Protein AF-S8EA09-F1 (afdb_monomer)

pLDDT: mean 72.86, std 22.33, range [26.48, 96.06]

Solvent-accessible surface area (backbone atoms only — not comparable to full-atom values): 9268 Å² total; per-residue (Å²): 114,56,39,68,50,75,71,51,64,80,54,45,62,90,84,60,84,72,44,66,51,37,78,92,77,62,29,49,34,40,66,75,50,35,40,76,67,80,64,77,41,57,55,85,70,81,87,61,99,35,45,76,46,82,42,77,40,88,53,77,78,79,79,79,79,75,74,74,86,75,77,84,80,78,92,74,92,78,78,94,84,73,98,68,75,76,80,72,86,77,77,70,67,68,51,32,32,35,41,32,34,57,80,75,38,47,42,67,48,77,49,74,45,66,48,71,45,97,89,69,37,56,40,81,76,44,70,52,77,46,72,29,53,51,66,27,67,38,73,80,44,71,97

Structure (mmCIF, N/CA/C/O backbone):
data_AF-S8EA09-F1
#
_entry.id   AF-S8EA09-F1
#
loop_
_atom_site.group_PDB
_atom_site.id
_atom_site.type_symbol
_atom_site.label_atom_id
_atom_site.label_alt_id
_atom_site.label_comp_id
_atom_site.label_asym_id
_atom_site.label_entity_id
_atom_site.label_seq_id
_atom_site.pdbx_PDB_ins_code
_atom_site.Cartn_x
_atom_site.Cartn_y
_atom_site.Cartn_z
_atom_site.occupancy
_atom_site.B_iso_or_equiv
_atom_site.auth_seq_id
_atom_site.auth_comp_id
_atom_site.auth_asym_id
_atom_site.auth_atom_id
_atom_site.pdbx_PDB_model_num
ATOM 1 N N . MET A 1 1 ? -5.783 0.801 -1.015 1.00 87.81 1 MET A N 1
ATOM 2 C CA . MET A 1 1 ? -6.501 0.209 0.138 1.00 87.81 1 MET A CA 1
ATOM 3 C C . MET A 1 1 ? -5.553 -0.723 0.888 1.00 87.81 1 MET A C 1
ATOM 5 O O . MET A 1 1 ? -4.614 -1.198 0.262 1.00 87.81 1 MET A O 1
ATOM 9 N N . THR A 1 2 ? -5.752 -0.946 2.189 1.00 93.56 2 THR A N 1
ATOM 10 C CA . THR A 1 2 ? -5.042 -1.989 2.957 1.00 93.56 2 THR A CA 1
ATOM 11 C C . THR A 1 2 ? -5.928 -3.227 3.022 1.00 93.56 2 THR A C 1
ATOM 13 O O . THR A 1 2 ? -7.121 -3.087 3.283 1.00 93.56 2 THR A O 1
ATOM 16 N N . TRP A 1 3 ? -5.370 -4.413 2.792 1.00 95.75 3 TRP A N 1
ATOM 17 C CA . TRP A 1 3 ? -6.102 -5.671 2.940 1.00 95.75 3 TRP A CA 1
ATOM 18 C C . TRP A 1 3 ? -5.956 -6.193 4.362 1.00 95.75 3 TRP A C 1
ATOM 20 O O . TRP A 1 3 ? -4.860 -6.568 4.792 1.00 95.75 3 TRP A O 1
ATOM 30 N N . TYR A 1 4 ? -7.070 -6.183 5.083 1.00 95.81 4 TYR A N 1
ATOM 31 C CA . TYR A 1 4 ? -7.136 -6.599 6.474 1.00 95.81 4 TYR A CA 1
ATOM 32 C C . TYR A 1 4 ? -7.468 -8.089 6.600 1.00 95.81 4 TYR A C 1
ATOM 34 O O . TYR A 1 4 ? -8.166 -8.630 5.741 1.00 95.81 4 TYR A O 1
ATOM 42 N N . PRO A 1 5 ? -6.987 -8.751 7.663 1.00 95.94 5 PRO A N 1
ATOM 43 C CA . PRO A 1 5 ? -7.494 -10.059 8.061 1.00 95.94 5 PRO A CA 1
ATOM 44 C C . PRO A 1 5 ? -8.978 -9.975 8.453 1.00 95.94 5 PRO A C 1
ATOM 46 O O . PRO A 1 5 ? -9.484 -8.905 8.792 1.00 95.94 5 PRO A O 1
ATOM 49 N N . GLN A 1 6 ? -9.677 -11.111 8.393 1.00 94.12 6 GLN A N 1
ATOM 50 C CA . GLN A 1 6 ? -11.125 -11.184 8.626 1.00 94.12 6 GLN A CA 1
ATOM 51 C C . GLN A 1 6 ? -11.538 -10.635 10.001 1.00 94.12 6 GLN A C 1
ATOM 53 O O . GLN A 1 6 ? -12.514 -9.895 10.091 1.00 94.12 6 GLN A O 1
ATOM 58 N N . ASP A 1 7 ? -10.753 -10.920 11.042 1.00 92.69 7 ASP A N 1
ATOM 59 C CA . ASP A 1 7 ? -11.001 -10.497 12.428 1.00 92.69 7 ASP A CA 1
ATOM 60 C C . ASP A 1 7 ? -11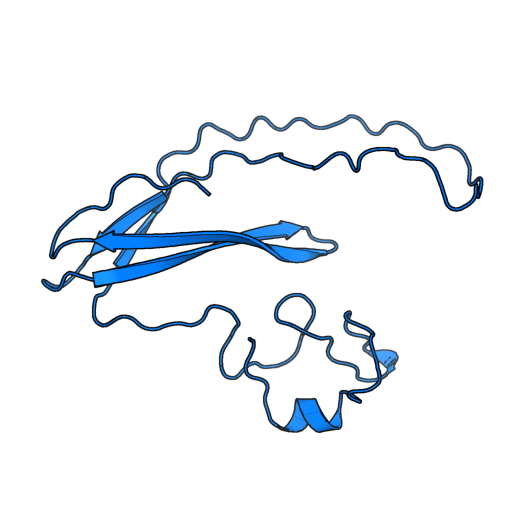.036 -8.968 12.614 1.00 92.69 7 ASP A C 1
ATOM 62 O O . ASP A 1 7 ? -11.495 -8.466 13.641 1.00 92.69 7 ASP A O 1
ATOM 66 N N . TYR A 1 8 ? -10.555 -8.200 11.634 1.00 93.44 8 TYR A N 1
ATOM 67 C CA . TYR A 1 8 ? -10.670 -6.747 11.628 1.00 93.44 8 TYR A CA 1
ATOM 68 C C . TYR A 1 8 ? -12.127 -6.279 11.549 1.00 93.44 8 TYR A C 1
ATOM 70 O O . TYR A 1 8 ? -12.480 -5.304 12.214 1.00 93.44 8 TYR A O 1
ATOM 78 N N . ALA A 1 9 ? -12.962 -6.960 10.759 1.00 91.75 9 ALA A N 1
ATOM 79 C CA . ALA A 1 9 ? -14.368 -6.594 10.589 1.00 91.75 9 ALA A CA 1
ATOM 80 C C . ALA A 1 9 ? -15.159 -6.755 11.897 1.00 91.75 9 ALA A C 1
ATOM 82 O O . ALA A 1 9 ? -16.036 -5.944 12.182 1.00 91.75 9 ALA A O 1
ATOM 83 N N . ASP A 1 10 ? -14.781 -7.732 12.723 1.00 91.31 10 ASP A N 1
ATOM 84 C CA . ASP A 1 10 ? -15.416 -7.990 14.019 1.00 91.31 10 ASP A CA 1
ATOM 85 C C . ASP A 1 10 ? -14.987 -6.971 15.091 1.00 91.31 10 ASP A C 1
ATOM 87 O O . ASP A 1 10 ? -15.738 -6.664 16.014 1.00 91.31 10 ASP A O 1
ATOM 91 N N . LYS A 1 11 ? -13.773 -6.417 14.968 1.00 89.19 11 LYS A N 1
ATOM 92 C CA . LYS A 1 11 ? -13.186 -5.460 15.928 1.00 89.19 11 LYS A CA 1
ATOM 93 C C . LYS A 1 11 ? -13.522 -4.001 15.629 1.00 89.19 11 LYS A C 1
ATOM 95 O O . LYS A 1 11 ? -13.308 -3.135 16.477 1.00 89.19 11 LYS A O 1
ATOM 100 N N . VAL A 1 12 ? -13.976 -3.701 14.414 1.00 91.38 12 VAL A N 1
ATOM 101 C CA . VAL A 1 12 ? -14.196 -2.332 13.942 1.00 91.38 12 VAL A CA 1
ATOM 102 C C . VAL A 1 12 ? -15.630 -2.182 13.459 1.00 91.38 12 VAL A C 1
ATOM 104 O O . VAL A 1 12 ? -15.957 -2.510 12.322 1.00 91.38 12 VAL A O 1
ATOM 107 N N . ALA A 1 13 ? -16.480 -1.596 14.304 1.00 91.44 13 ALA A N 1
ATOM 108 C CA . ALA A 1 13 ? -17.815 -1.190 13.888 1.00 91.44 13 ALA A CA 1
ATOM 109 C C . ALA A 1 13 ? -17.709 -0.174 12.742 1.00 91.44 13 ALA A C 1
ATOM 111 O O . ALA A 1 13 ? -17.032 0.849 12.869 1.00 91.44 13 ALA A O 1
ATOM 112 N N . MET A 1 14 ? -18.387 -0.426 11.619 1.00 89.44 14 MET A N 1
ATOM 113 C CA . MET A 1 14 ? -18.303 0.443 10.435 1.00 89.44 14 MET A CA 1
ATOM 114 C C . MET A 1 14 ? -18.879 1.848 10.673 1.00 89.44 14 MET A C 1
ATOM 116 O O . MET A 1 14 ? -18.523 2.773 9.947 1.00 89.44 14 MET A O 1
ATOM 120 N N . THR A 1 15 ? -19.674 2.022 11.731 1.00 93.19 15 THR A N 1
ATOM 121 C CA . THR A 1 15 ? -20.213 3.301 12.217 1.00 93.19 15 THR A CA 1
ATOM 122 C C . THR A 1 15 ? -19.216 4.127 13.035 1.00 93.19 15 THR A C 1
ATOM 124 O O . THR A 1 15 ? -19.381 5.341 13.142 1.00 93.19 15 THR A O 1
ATOM 127 N N . ASP A 1 16 ? -18.178 3.508 13.607 1.00 89.56 16 ASP A N 1
ATOM 128 C CA . ASP A 1 16 ? -17.166 4.209 14.400 1.00 89.56 16 ASP A CA 1
ATOM 129 C C . ASP A 1 16 ? -16.184 4.947 13.481 1.00 89.56 16 ASP A C 1
ATOM 131 O O . ASP A 1 16 ? -15.400 4.337 12.761 1.00 89.56 16 ASP A O 1
ATOM 135 N N . MET A 1 17 ? -16.197 6.278 13.504 1.00 92.69 17 MET A N 1
ATOM 136 C CA . MET A 1 17 ? -15.345 7.102 12.638 1.00 92.69 17 MET A CA 1
ATOM 137 C C . MET A 1 17 ? -13.962 7.404 13.236 1.00 92.69 17 MET A C 1
ATOM 139 O O . MET A 1 17 ? -13.188 8.171 12.652 1.00 92.69 17 MET A O 1
ATOM 143 N N . THR A 1 18 ? -13.612 6.821 14.384 1.00 93.12 18 THR A N 1
ATOM 144 C CA . THR A 1 18 ? -12.281 6.988 14.971 1.00 93.12 18 THR A CA 1
ATOM 145 C C . THR A 1 18 ? -11.207 6.342 14.094 1.00 93.12 18 THR A C 1
ATOM 147 O O . THR A 1 18 ? -11.360 5.261 13.534 1.00 93.12 18 THR A O 1
ATOM 150 N N . MET A 1 19 ? -10.083 7.040 13.920 1.00 92.62 19 MET A N 1
ATOM 151 C CA . MET A 1 19 ? -9.000 6.576 13.042 1.00 92.62 19 MET A CA 1
ATOM 152 C C . MET A 1 19 ? -7.844 5.948 13.817 1.00 92.62 19 MET A C 1
ATOM 154 O O . MET A 1 19 ? -7.188 5.036 13.319 1.00 92.62 19 MET A O 1
ATOM 158 N N . ARG A 1 20 ? -7.558 6.450 15.022 1.00 92.00 20 ARG A N 1
ATOM 159 C CA . ARG A 1 20 ? -6.410 6.027 15.835 1.00 92.00 20 ARG A CA 1
ATOM 160 C C . ARG A 1 20 ? -6.737 4.770 16.623 1.00 92.00 20 ARG A C 1
ATOM 162 O O . ARG A 1 20 ? -7.847 4.646 17.114 1.00 92.00 20 ARG A O 1
ATOM 169 N N . ALA A 1 21 ? -5.752 3.888 16.772 1.00 91.88 21 ALA A N 1
ATOM 170 C CA . ALA A 1 21 ? -5.877 2.718 17.630 1.00 91.88 21 ALA A CA 1
ATOM 171 C C . ALA A 1 21 ? -6.114 3.127 19.092 1.00 91.88 21 ALA A C 1
ATOM 173 O O . ALA A 1 21 ? -5.430 4.021 19.599 1.00 91.88 21 ALA A O 1
ATOM 174 N N . ASP A 1 22 ? -7.035 2.435 19.752 1.00 91.75 22 ASP A N 1
ATOM 175 C CA . ASP A 1 22 ? -7.353 2.586 21.168 1.00 91.75 22 ASP A CA 1
ATOM 176 C C . ASP A 1 22 ? -7.258 1.207 21.845 1.00 91.75 22 ASP A C 1
ATOM 178 O O . ASP A 1 22 ? -8.191 0.401 21.746 1.00 91.75 22 ASP A O 1
ATOM 182 N N . PRO A 1 23 ? -6.132 0.912 22.525 1.00 88.88 23 PRO A N 1
ATOM 183 C CA . PRO A 1 23 ? -5.933 -0.365 23.203 1.00 88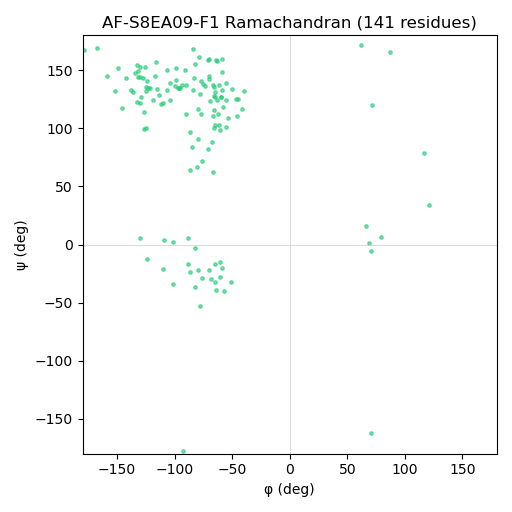.88 23 PRO A CA 1
ATOM 184 C C . PRO A 1 23 ? -6.969 -0.653 24.292 1.00 88.88 23 PRO A C 1
ATOM 186 O O . PRO A 1 23 ? -7.255 -1.818 24.543 1.00 88.88 23 PRO A O 1
ATOM 189 N N . SER A 1 24 ? -7.551 0.380 24.916 1.00 90.69 24 SER A N 1
ATOM 190 C CA . SER A 1 24 ? -8.516 0.203 26.010 1.00 90.69 24 SER A CA 1
ATOM 191 C C . SER A 1 24 ? -9.837 -0.409 25.539 1.00 90.69 24 SER A C 1
ATOM 193 O O . SER A 1 24 ? -10.475 -1.149 26.280 1.00 90.69 24 SER A O 1
ATOM 195 N N . ARG A 1 25 ? -10.215 -0.150 24.281 1.00 88.44 25 ARG A N 1
ATOM 196 C CA . ARG A 1 25 ? -11.426 -0.686 23.640 1.00 88.44 25 ARG A CA 1
ATOM 197 C C . ARG A 1 25 ? -11.137 -1.859 22.705 1.00 88.44 25 ARG A C 1
ATOM 199 O O . ARG A 1 25 ? -12.038 -2.325 22.019 1.00 88.44 25 ARG A O 1
ATOM 206 N N . GLY A 1 26 ? -9.876 -2.288 22.608 1.00 88.69 26 GLY A N 1
ATOM 207 C CA . GLY A 1 26 ? -9.444 -3.273 21.615 1.00 88.69 26 GLY A CA 1
ATOM 208 C C . GLY A 1 26 ? -9.519 -2.775 20.165 1.00 88.69 26 GLY A C 1
ATOM 209 O O . GLY A 1 26 ? -9.455 -3.583 19.240 1.00 88.69 26 GLY A O 1
ATOM 210 N N . PHE A 1 27 ? -9.633 -1.461 19.942 1.00 92.94 27 PHE A N 1
ATOM 211 C CA . PHE A 1 27 ? -9.761 -0.880 18.610 1.00 92.94 27 PHE A CA 1
ATOM 212 C C . PHE A 1 27 ? -8.387 -0.785 17.927 1.00 92.94 27 PHE A C 1
ATOM 214 O O . PHE A 1 27 ? -7.516 -0.037 18.387 1.00 92.94 27 PHE A O 1
ATOM 221 N N . PRO A 1 28 ? -8.153 -1.486 16.805 1.00 93.81 28 PRO A N 1
ATOM 222 C CA . PRO A 1 28 ? -6.813 -1.620 16.241 1.00 93.81 28 PRO A CA 1
ATOM 223 C C . PRO A 1 28 ? -6.370 -0.423 15.381 1.00 93.81 28 PRO A C 1
ATOM 225 O O . PRO A 1 28 ? -5.228 -0.404 14.913 1.00 93.81 28 PRO A O 1
ATOM 228 N N . GLY A 1 29 ? -7.241 0.574 15.181 1.00 93.75 29 GLY A N 1
ATOM 229 C CA . GLY A 1 29 ? -7.026 1.722 14.296 1.00 93.75 29 GLY A CA 1
ATOM 230 C C . GLY A 1 29 ? -7.458 1.445 12.856 1.00 93.75 29 GLY A C 1
ATOM 231 O O . GLY A 1 29 ? -7.666 0.301 12.467 1.00 93.75 29 GLY A O 1
ATOM 232 N N . ARG A 1 30 ? -7.578 2.496 12.042 1.00 93.00 30 ARG A N 1
ATOM 233 C CA . ARG A 1 30 ? -8.009 2.407 10.637 1.00 93.00 30 ARG A CA 1
ATOM 234 C C . ARG A 1 30 ? -6.914 2.846 9.677 1.00 93.00 30 ARG A C 1
ATOM 236 O O . ARG A 1 30 ? -6.071 3.683 10.004 1.00 93.00 30 ARG A O 1
ATOM 243 N N . THR A 1 31 ? -7.004 2.371 8.434 1.00 93.25 31 THR A N 1
ATOM 244 C CA . THR A 1 31 ? -6.095 2.675 7.306 1.00 93.25 31 THR A CA 1
ATOM 245 C C . THR A 1 31 ? -4.646 2.238 7.533 1.00 93.25 31 THR A C 1
ATOM 247 O O . THR A 1 31 ? -4.257 1.863 8.633 1.00 93.25 31 THR A O 1
ATOM 250 N N . TYR A 1 32 ? -3.807 2.323 6.497 1.00 93.31 32 TYR A N 1
ATOM 251 C CA . TYR A 1 32 ? -2.368 2.041 6.612 1.00 93.31 32 TYR A CA 1
ATOM 252 C C . TYR A 1 32 ? -1.637 2.936 7.623 1.00 93.31 32 TYR A C 1
ATOM 254 O O . TYR A 1 32 ? -0.535 2.606 8.050 1.00 93.31 32 TYR A O 1
ATOM 262 N N . ARG A 1 33 ? -2.216 4.094 7.962 1.00 91.50 33 ARG A N 1
ATOM 26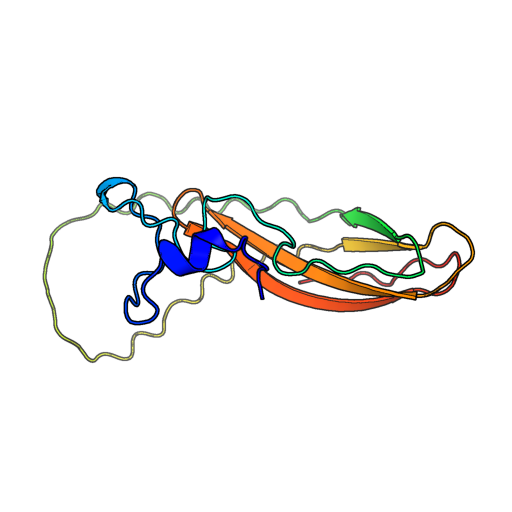3 C CA . ARG A 1 33 ? -1.548 5.111 8.772 1.00 91.50 33 ARG A CA 1
ATOM 264 C C . ARG A 1 33 ? -1.623 4.829 10.269 1.00 91.50 33 ARG A C 1
ATOM 266 O O . ARG A 1 33 ? -0.678 5.151 10.984 1.00 91.50 33 ARG A O 1
ATOM 273 N N . PHE A 1 34 ? -2.741 4.281 10.742 1.00 91.88 34 PHE A N 1
ATOM 274 C CA . PHE A 1 34 ? -3.012 4.142 12.176 1.00 91.88 34 PHE A CA 1
ATOM 275 C C . PHE A 1 34 ? -3.309 2.714 12.619 1.00 91.88 34 PHE A C 1
ATOM 277 O O . PHE A 1 34 ? -3.314 2.465 13.824 1.00 91.88 34 PHE A O 1
ATOM 284 N N . TYR A 1 35 ? -3.547 1.796 11.681 1.00 92.69 35 TYR A N 1
ATOM 285 C CA . TYR A 1 35 ? -3.731 0.392 12.003 1.00 92.69 35 TYR A CA 1
ATOM 286 C C . TYR A 1 35 ? -2.436 -0.215 12.553 1.00 92.69 35 TYR A C 1
ATOM 288 O O . TYR A 1 35 ? -1.376 -0.084 11.939 1.00 92.69 35 TYR A O 1
ATOM 296 N N . LYS A 1 36 ? -2.527 -0.869 13.714 1.00 90.25 36 LYS A N 1
ATOM 297 C CA . LYS A 1 36 ? -1.387 -1.497 14.408 1.00 90.25 36 LYS A CA 1
ATOM 298 C C . LYS A 1 36 ? -1.412 -3.030 14.384 1.00 90.25 36 LYS A C 1
ATOM 300 O O . LYS A 1 36 ? -0.576 -3.652 15.030 1.00 90.25 36 LYS A O 1
ATOM 305 N N . GLY A 1 37 ? -2.379 -3.630 13.691 1.00 91.50 37 GLY A N 1
ATOM 306 C CA . GLY A 1 37 ? -2.529 -5.083 13.599 1.00 91.50 37 GLY A CA 1
ATOM 307 C C . GLY A 1 37 ? -1.821 -5.713 12.389 1.00 91.50 37 GLY A C 1
ATOM 308 O O . GLY A 1 37 ? -1.159 -5.013 11.615 1.00 91.50 37 GLY A O 1
ATOM 309 N N . PRO A 1 38 ? -1.961 -7.039 12.216 1.00 94.25 38 PRO A N 1
ATOM 310 C CA . PRO A 1 38 ? -1.400 -7.772 11.085 1.00 94.25 38 PRO A CA 1
ATOM 311 C C . PRO A 1 38 ? -2.123 -7.441 9.775 1.00 94.25 38 PRO A C 1
ATOM 313 O O . PRO A 1 38 ? -3.328 -7.223 9.746 1.00 94.25 38 PRO A O 1
ATOM 316 N N . VAL A 1 39 ? -1.386 -7.418 8.667 1.00 95.06 39 VAL A N 1
ATOM 317 C CA . VAL A 1 39 ? -1.895 -7.017 7.349 1.00 95.06 39 VAL A CA 1
ATOM 318 C C . VAL A 1 39 ? -1.625 -8.125 6.338 1.00 95.06 39 VAL A C 1
ATOM 320 O O . VAL A 1 39 ? -0.513 -8.645 6.297 1.00 95.06 39 VAL A O 1
ATOM 323 N N . VAL A 1 40 ? -2.615 -8.446 5.499 1.00 96.06 40 VAL A N 1
ATOM 324 C CA . VAL A 1 40 ? -2.461 -9.436 4.417 1.00 96.06 40 VAL A CA 1
ATOM 325 C C . VAL A 1 40 ? -1.707 -8.814 3.240 1.00 96.06 40 VAL A C 1
ATOM 327 O O . VAL A 1 40 ? -0.673 -9.325 2.825 1.00 96.06 40 VAL A O 1
ATOM 330 N N . PHE A 1 41 ? -2.175 -7.656 2.757 1.00 95.62 41 PHE A N 1
ATOM 331 C CA . PHE A 1 41 ? -1.458 -6.835 1.776 1.00 95.62 41 PHE A CA 1
ATOM 332 C C . PHE A 1 41 ? -1.437 -5.366 2.210 1.00 95.62 41 PHE A C 1
ATOM 334 O O . PHE A 1 41 ? -2.501 -4.766 2.425 1.00 95.62 41 PHE A O 1
ATOM 341 N N . PRO A 1 42 ? -0.245 -4.759 2.362 1.00 94.69 42 PRO A N 1
ATOM 342 C CA . PRO A 1 42 ? -0.138 -3.376 2.789 1.00 94.69 42 PRO A CA 1
ATOM 343 C C . PRO A 1 42 ? -0.612 -2.412 1.707 1.00 94.69 42 PRO A C 1
ATOM 345 O O . PRO A 1 42 ? -0.663 -2.717 0.516 1.00 94.69 42 PRO A O 1
ATOM 348 N N . PHE A 1 43 ? -0.950 -1.201 2.137 1.00 94.75 43 PHE A N 1
ATOM 349 C CA . PHE A 1 43 ? -1.257 -0.125 1.209 1.00 94.75 43 PHE A CA 1
ATOM 350 C C . PHE A 1 43 ? -0.068 0.155 0.286 1.00 94.75 43 PHE A C 1
ATOM 352 O O . PHE A 1 43 ? 1.061 0.299 0.748 1.00 94.75 43 PHE A O 1
ATOM 359 N N . GLY A 1 44 ? -0.351 0.269 -1.011 1.00 91.25 44 GLY A N 1
ATOM 360 C CA . GLY A 1 44 ? 0.670 0.502 -2.031 1.00 91.25 44 GLY A CA 1
ATOM 361 C C . GLY A 1 44 ? 1.449 -0.752 -2.429 1.00 91.25 44 GLY A C 1
ATOM 362 O O . GLY A 1 44 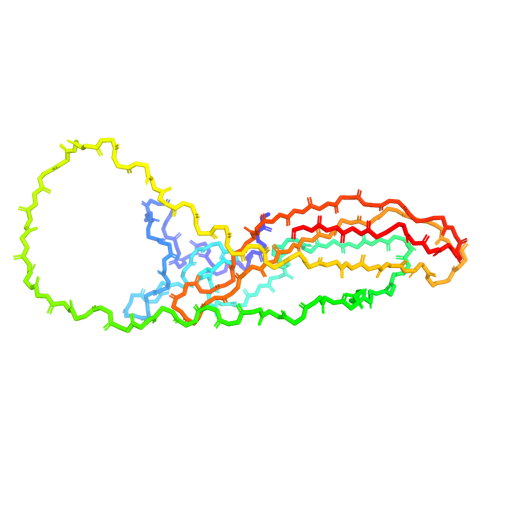? 2.397 -0.634 -3.196 1.00 91.25 44 GLY A O 1
ATOM 363 N N . PHE A 1 45 ? 1.067 -1.939 -1.942 1.00 92.44 45 PHE A N 1
ATOM 364 C CA . PHE A 1 45 ? 1.654 -3.185 -2.421 1.00 92.44 45 PHE A CA 1
ATOM 365 C C . PHE A 1 45 ? 1.311 -3.415 -3.895 1.00 92.44 45 PHE A C 1
ATOM 367 O O . PHE A 1 45 ? 0.149 -3.322 -4.295 1.00 92.44 45 PHE A O 1
ATOM 374 N N . GLY A 1 46 ? 2.326 -3.739 -4.688 1.00 90.62 46 GLY A N 1
ATOM 375 C CA . GLY A 1 46 ? 2.194 -4.043 -6.103 1.00 90.62 46 GLY A CA 1
ATOM 376 C C . GLY A 1 46 ? 3.390 -4.852 -6.582 1.00 90.62 46 GLY A C 1
ATOM 377 O O . GLY A 1 46 ? 4.510 -4.658 -6.112 1.00 90.62 46 GLY A O 1
ATOM 378 N N . LEU A 1 47 ? 3.138 -5.773 -7.506 1.00 90.69 47 LEU A N 1
ATOM 379 C CA . LEU A 1 47 ? 4.168 -6.564 -8.169 1.00 90.69 47 LEU A CA 1
ATOM 380 C C . LEU A 1 47 ? 4.337 -6.071 -9.605 1.00 90.69 47 LEU A C 1
ATOM 382 O O . LEU A 1 47 ? 3.385 -5.595 -10.223 1.00 90.69 47 LEU A O 1
ATOM 386 N N . SER A 1 48 ? 5.550 -6.209 -10.134 1.00 87.50 48 SER A N 1
ATOM 387 C CA . SER A 1 48 ? 5.857 -5.939 -11.536 1.00 87.50 48 SER A CA 1
ATOM 388 C C . SER A 1 48 ? 6.529 -7.154 -12.164 1.00 87.50 48 SER A C 1
ATOM 390 O O . SER A 1 48 ? 7.187 -7.939 -11.481 1.00 87.50 48 SER A O 1
ATOM 392 N N . TYR A 1 49 ? 6.363 -7.303 -13.476 1.00 90.19 49 TYR A N 1
ATOM 393 C CA . TYR A 1 49 ? 7.025 -8.353 -14.251 1.00 90.19 49 TYR A CA 1
ATOM 394 C C . TYR A 1 49 ? 8.537 -8.113 -14.388 1.00 90.19 49 TYR A C 1
ATOM 396 O O . TYR A 1 49 ? 9.293 -9.055 -14.617 1.00 90.19 49 TYR A O 1
ATOM 404 N N . ALA A 1 50 ? 8.985 -6.865 -14.225 1.00 88.06 50 ALA A N 1
ATOM 405 C CA . ALA A 1 50 ? 10.395 -6.500 -14.177 1.00 88.06 50 ALA A CA 1
ATOM 406 C C . ALA A 1 50 ? 10.867 -6.334 -12.723 1.00 88.06 50 ALA A C 1
ATOM 408 O O . ALA A 1 50 ? 10.094 -5.969 -11.837 1.00 88.06 50 ALA A O 1
ATOM 409 N N . LYS A 1 51 ? 12.160 -6.569 -12.475 1.00 86.81 51 LYS A N 1
ATOM 410 C CA . LYS A 1 51 ? 12.794 -6.287 -11.178 1.00 86.81 51 LYS A CA 1
ATOM 411 C C . LYS A 1 51 ? 13.492 -4.934 -11.239 1.00 86.81 51 LYS A C 1
ATOM 413 O O . LYS A 1 51 ? 14.241 -4.675 -12.182 1.00 86.81 51 LYS A O 1
ATOM 418 N N . PHE A 1 52 ? 13.316 -4.115 -10.209 1.00 83.75 52 PHE A N 1
ATOM 419 C CA . PHE A 1 52 ? 13.897 -2.778 -10.122 1.00 83.75 52 PHE A CA 1
ATOM 420 C C . PHE A 1 52 ? 14.871 -2.676 -8.948 1.00 83.75 52 PHE A C 1
ATOM 422 O O . PHE A 1 52 ? 14.698 -3.306 -7.905 1.00 83.75 52 PHE A O 1
ATOM 429 N N . LYS A 1 53 ? 15.938 -1.897 -9.132 1.00 82.75 53 LYS A N 1
ATOM 430 C CA . LYS A 1 53 ? 16.861 -1.485 -8.070 1.00 82.75 53 LYS A CA 1
ATOM 431 C C . LYS A 1 53 ? 16.700 0.012 -7.847 1.00 82.75 53 LYS A C 1
ATOM 433 O O . LYS A 1 53 ? 16.939 0.792 -8.772 1.00 82.75 53 LYS A O 1
ATOM 438 N N . HIS A 1 54 ? 16.340 0.396 -6.627 1.00 80.06 54 HIS A N 1
ATOM 439 C CA . HIS A 1 54 ? 16.207 1.794 -6.220 1.00 80.06 54 HIS A CA 1
ATOM 440 C C . HIS A 1 54 ? 17.531 2.325 -5.669 1.00 80.06 54 HIS A C 1
ATOM 442 O O . HIS A 1 54 ? 18.201 1.653 -4.885 1.00 80.06 54 HIS A O 1
ATOM 448 N N . ALA A 1 55 ? 17.889 3.546 -6.053 1.00 77.38 55 ALA A N 1
ATOM 449 C CA . ALA A 1 55 ? 19.023 4.274 -5.504 1.00 77.38 55 ALA A CA 1
ATOM 450 C C . ALA A 1 55 ? 18.624 5.729 -5.244 1.00 77.38 55 ALA A C 1
ATOM 452 O O . ALA A 1 55 ? 18.071 6.398 -6.121 1.00 77.38 55 ALA A O 1
ATOM 453 N N . LEU A 1 56 ? 18.927 6.234 -4.049 1.00 72.19 56 LEU A N 1
ATOM 454 C CA . LEU A 1 56 ? 18.784 7.657 -3.752 1.00 72.19 56 LEU A CA 1
ATOM 455 C C . LEU A 1 56 ? 19.840 8.421 -4.554 1.00 72.19 56 LEU A C 1
ATOM 457 O O . LEU A 1 56 ? 21.033 8.129 -4.458 1.00 72.19 56 LEU A O 1
ATOM 461 N N . ALA A 1 57 ? 19.408 9.383 -5.367 1.00 65.94 57 ALA A N 1
ATOM 462 C CA . ALA A 1 57 ? 20.341 10.344 -5.931 1.00 65.94 57 ALA A CA 1
ATOM 463 C C . ALA A 1 57 ? 20.723 11.298 -4.799 1.00 65.94 57 ALA A C 1
ATOM 465 O O . ALA A 1 57 ? 19.852 11.698 -4.032 1.00 65.94 57 ALA A O 1
ATOM 466 N N . ALA A 1 58 ? 22.010 11.627 -4.667 1.00 56.09 58 ALA A N 1
ATOM 467 C CA . ALA A 1 58 ? 22.507 12.469 -3.582 1.00 56.09 58 ALA A CA 1
ATOM 468 C C . ALA A 1 58 ? 21.608 13.706 -3.391 1.00 56.09 58 ALA A C 1
ATOM 470 O O . ALA A 1 58 ? 21.523 14.579 -4.261 1.00 56.09 58 ALA A O 1
ATOM 471 N N . ALA A 1 59 ? 20.890 13.730 -2.269 1.00 53.16 59 ALA A N 1
ATOM 472 C CA . ALA A 1 59 ? 20.150 14.894 -1.828 1.00 53.16 59 ALA A CA 1
ATOM 473 C C . ALA A 1 59 ? 21.166 15.890 -1.264 1.00 53.16 59 ALA A C 1
ATOM 475 O O . ALA A 1 59 ? 22.095 15.497 -0.554 1.00 53.16 59 ALA A O 1
ATOM 476 N N . SER A 1 60 ? 21.002 17.175 -1.576 1.00 50.38 60 SER A N 1
ATOM 477 C CA . SER A 1 60 ? 21.707 18.217 -0.830 1.00 50.38 60 SER A CA 1
ATOM 478 C C . SER A 1 60 ? 21.368 18.043 0.659 1.00 50.38 60 SER A C 1
ATOM 480 O O . SER A 1 60 ? 20.211 17.720 0.954 1.00 50.38 60 SER A O 1
ATOM 482 N N . PRO A 1 61 ? 22.328 18.194 1.593 1.00 46.22 61 PRO A N 1
ATOM 483 C CA . PRO A 1 61 ? 22.071 17.968 3.012 1.00 46.22 61 PRO A CA 1
ATOM 484 C C . PRO A 1 61 ? 20.824 18.740 3.459 1.00 46.22 61 PRO A C 1
ATOM 486 O O . PRO A 1 61 ? 20.695 19.912 3.094 1.00 46.22 61 PRO A O 1
ATOM 489 N N . PRO A 1 62 ? 19.896 18.124 4.215 1.00 51.53 62 PRO A N 1
ATOM 490 C CA . PRO A 1 62 ? 18.749 18.848 4.727 1.00 51.53 62 PRO A CA 1
ATOM 491 C C . PRO A 1 62 ? 19.275 19.942 5.650 1.00 51.53 62 PRO A C 1
ATOM 493 O O . PRO A 1 62 ? 19.840 19.662 6.710 1.00 51.53 62 PRO A O 1
ATOM 496 N N . GLU A 1 63 ? 19.115 21.193 5.233 1.00 43.88 63 GLU A N 1
ATOM 497 C CA . GLU A 1 63 ? 19.359 22.339 6.090 1.00 43.88 63 GLU A CA 1
ATOM 498 C C . GLU A 1 63 ? 18.369 22.223 7.258 1.00 43.88 63 GLU A C 1
ATOM 500 O O . GLU A 1 63 ? 17.158 22.410 7.105 1.00 43.88 63 GLU A O 1
ATOM 505 N N . LYS A 1 64 ? 18.860 21.791 8.425 1.00 43.19 64 LYS A N 1
ATOM 506 C CA . LYS A 1 64 ? 18.054 21.689 9.641 1.00 43.19 64 LYS A CA 1
ATOM 507 C C . LYS A 1 64 ? 17.691 23.107 10.071 1.00 43.19 64 LYS A C 1
ATOM 509 O O . LYS A 1 64 ? 18.390 23.706 10.883 1.00 43.19 64 LYS A O 1
ATOM 514 N N . LYS A 1 65 ? 16.585 23.654 9.564 1.00 42.72 65 LYS A N 1
ATOM 515 C CA . LYS A 1 65 ? 15.951 24.818 10.190 1.00 42.72 65 LYS A CA 1
ATOM 516 C C . LYS A 1 65 ? 15.317 24.362 11.501 1.00 42.72 65 LYS A C 1
ATOM 518 O O . LYS A 1 65 ? 14.127 24.063 11.571 1.00 42.72 65 LYS A O 1
ATOM 523 N N . THR A 1 66 ? 16.136 24.273 12.543 1.00 36.34 66 THR A N 1
ATOM 524 C CA . THR A 1 66 ? 15.663 24.202 13.923 1.00 36.34 66 THR A CA 1
ATOM 525 C C . THR A 1 66 ? 14.978 25.532 14.214 1.00 36.34 66 THR A C 1
ATOM 527 O O . THR A 1 66 ? 15.643 26.547 14.403 1.00 36.34 66 THR A O 1
ATOM 530 N N . ARG A 1 67 ? 13.642 25.560 14.206 1.00 42.66 67 ARG A N 1
ATOM 531 C CA . ARG A 1 67 ? 12.912 26.690 14.787 1.00 42.66 67 ARG A CA 1
ATOM 532 C C . ARG A 1 67 ? 13.245 26.703 16.286 1.00 42.66 67 ARG A C 1
ATOM 534 O O . ARG A 1 67 ? 13.043 25.662 16.917 1.00 42.66 67 ARG A O 1
ATOM 541 N N . PRO A 1 68 ? 13.756 27.804 16.866 1.00 36.06 68 PRO A N 1
ATOM 542 C CA . PRO A 1 68 ? 13.905 27.879 18.313 1.00 36.06 68 PRO A CA 1
ATOM 543 C C . PRO A 1 68 ? 12.524 27.704 18.969 1.00 36.06 68 PRO A C 1
ATOM 545 O O . PRO A 1 68 ? 11.507 28.068 18.360 1.00 36.06 68 PRO A O 1
ATOM 548 N N . PRO A 1 69 ? 12.447 27.110 20.172 1.00 37.97 69 PRO A N 1
ATOM 549 C CA . PRO A 1 69 ? 11.185 26.962 20.874 1.00 37.97 69 PRO A CA 1
ATOM 550 C C . PRO A 1 69 ? 10.695 28.363 21.246 1.00 37.97 69 PRO A C 1
ATOM 552 O O . PRO A 1 69 ? 11.181 28.971 22.189 1.00 37.97 69 PRO A O 1
ATOM 555 N N . SER A 1 70 ? 9.759 28.906 20.468 1.00 41.44 70 SER A N 1
ATOM 556 C CA . SER A 1 70 ? 9.005 30.082 20.886 1.00 41.44 70 SER A CA 1
ATOM 557 C C . SER A 1 70 ? 8.150 29.648 22.072 1.00 41.44 70 SER A C 1
ATOM 559 O O . SER A 1 70 ? 7.244 28.824 21.910 1.00 41.44 70 SER A O 1
ATOM 561 N N . GLU A 1 71 ? 8.506 30.151 23.245 1.00 35.53 71 GLU A N 1
ATOM 562 C CA . GLU A 1 71 ? 7.788 30.021 24.506 1.00 35.53 71 GLU A CA 1
ATOM 563 C C . GLU A 1 71 ? 6.273 30.149 24.296 1.00 35.53 71 GLU A C 1
ATOM 565 O O . GLU A 1 71 ? 5.785 31.037 23.597 1.00 35.53 71 GLU A O 1
ATOM 570 N N . SER A 1 72 ? 5.517 29.220 24.879 1.00 38.56 72 SER A N 1
ATOM 571 C CA . SER A 1 72 ? 4.069 29.381 25.001 1.00 38.56 72 SER A CA 1
ATOM 572 C C . SER A 1 72 ? 3.786 30.361 26.135 1.00 38.56 72 SER A C 1
ATOM 574 O O . SER A 1 72 ? 4.358 30.202 27.214 1.00 38.56 72 SER A O 1
ATOM 576 N N . PRO A 1 73 ? 2.793 31.246 25.969 1.00 39.19 73 PRO A N 1
ATOM 577 C CA . PRO A 1 73 ? 1.820 31.332 27.042 1.00 39.19 73 PRO A CA 1
ATOM 578 C C . PRO A 1 73 ? 0.366 31.293 26.560 1.00 39.19 73 PRO A C 1
ATOM 580 O O . PRO A 1 73 ? -0.016 31.869 25.549 1.00 39.19 73 PRO A O 1
ATOM 583 N N . ALA A 1 74 ? -0.416 30.632 27.413 1.00 30.16 74 ALA A N 1
ATOM 584 C CA . ALA A 1 74 ? -1.849 30.758 27.649 1.00 30.16 74 ALA A CA 1
ATOM 585 C C . ALA A 1 74 ? -2.847 30.258 26.585 1.00 30.16 74 ALA A C 1
ATOM 587 O O . ALA A 1 74 ? -2.971 30.745 25.466 1.00 30.16 74 ALA A O 1
ATOM 588 N N . ARG A 1 75 ? -3.664 29.307 27.058 1.00 42.16 75 ARG A N 1
ATOM 589 C CA . ARG A 1 75 ? -4.997 28.977 26.554 1.00 42.16 75 ARG A CA 1
ATOM 590 C C . ARG A 1 75 ? -5.809 30.260 26.355 1.00 42.16 75 ARG A C 1
ATOM 592 O O . ARG A 1 75 ? -6.017 30.973 27.325 1.00 42.16 75 ARG A O 1
ATOM 599 N N . ASN A 1 76 ? -6.343 30.467 25.156 1.00 29.67 76 ASN A N 1
ATOM 600 C CA . ASN A 1 76 ? -7.594 31.189 24.951 1.00 29.67 76 ASN A CA 1
ATOM 601 C C . ASN A 1 76 ? -8.326 30.565 23.760 1.00 29.67 76 ASN A C 1
ATOM 603 O O . ASN A 1 76 ? -7.812 30.517 22.646 1.00 29.67 76 ASN A O 1
ATOM 607 N N . PHE A 1 77 ? -9.514 30.028 24.032 1.00 37.09 77 PHE A N 1
ATOM 608 C CA . PHE A 1 77 ? -10.477 29.632 23.012 1.00 37.09 77 PHE A CA 1
ATOM 609 C C . PHE A 1 77 ? -10.953 30.889 22.277 1.00 37.09 77 PHE A C 1
ATOM 611 O O . PHE A 1 77 ? -11.443 31.817 22.919 1.00 37.09 77 PHE A O 1
ATOM 618 N N . GLN A 1 78 ? -10.865 30.898 20.948 1.00 30.23 78 GLN A N 1
ATOM 619 C CA . GLN A 1 78 ? -11.632 31.805 20.092 1.00 30.23 78 GLN A CA 1
ATOM 620 C C . GLN A 1 78 ? -12.244 31.025 18.914 1.00 30.23 78 GLN A C 1
ATOM 622 O O . GLN A 1 78 ? -11.691 29.994 18.518 1.00 30.23 78 GLN A O 1
ATOM 627 N N . PRO A 1 79 ? -13.436 31.437 18.438 1.00 31.69 79 PRO A N 1
ATOM 628 C CA . PRO A 1 79 ? -14.367 30.573 17.728 1.00 31.69 79 PRO A CA 1
ATOM 629 C C . PRO A 1 79 ? -14.061 30.448 16.231 1.00 31.69 79 PRO A C 1
ATOM 631 O O . PRO A 1 79 ? -13.250 31.167 15.657 1.00 31.69 79 PRO A O 1
ATOM 634 N N . PHE A 1 80 ? -1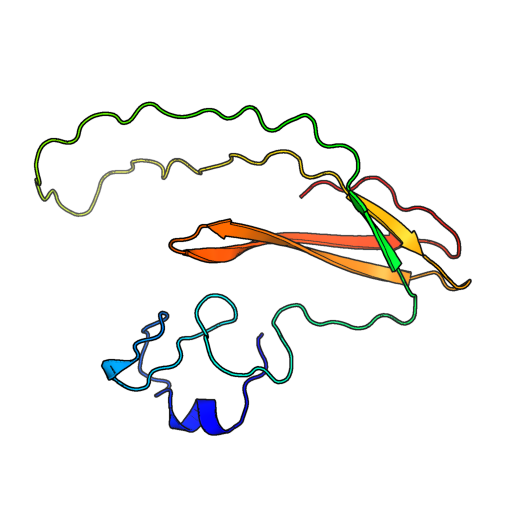4.749 29.480 15.629 1.00 33.97 80 PHE A N 1
ATOM 635 C CA . PHE A 1 80 ? -14.784 29.148 14.20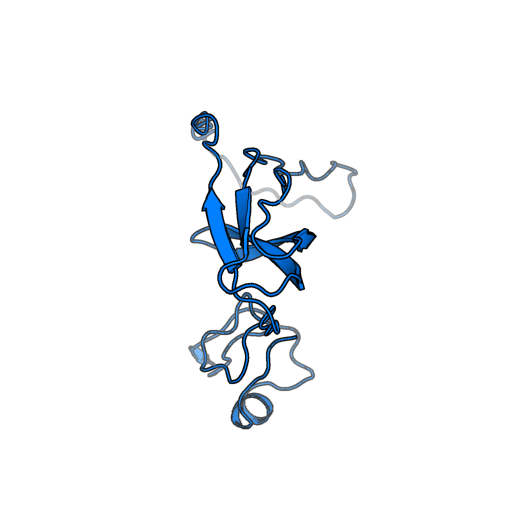9 1.00 33.97 80 PHE A CA 1
ATOM 636 C C . PHE A 1 80 ? -14.927 30.399 13.319 1.00 33.97 80 PHE A C 1
ATOM 638 O O . PHE A 1 80 ? -15.886 31.150 13.472 1.00 33.97 80 PHE A O 1
ATOM 645 N N . GLY A 1 81 ? -14.005 30.574 12.365 1.00 37.69 81 GLY A N 1
ATOM 646 C CA . GLY A 1 81 ? -14.103 31.581 11.303 1.00 37.69 81 GLY A CA 1
ATOM 647 C C . GLY A 1 81 ? -13.010 32.650 11.337 1.00 37.69 81 GLY A C 1
ATOM 648 O O . GLY A 1 81 ? -13.246 33.780 11.743 1.00 37.69 81 GLY A O 1
ATOM 649 N N . SER A 1 82 ? -11.817 32.316 10.848 1.00 26.48 82 SER A N 1
ATOM 650 C CA . SER A 1 82 ? -10.943 33.295 10.196 1.00 26.48 82 SER A CA 1
ATOM 651 C C . SER A 1 82 ? -10.064 32.578 9.172 1.00 26.48 82 SER A C 1
ATOM 653 O O . SER A 1 82 ? -9.507 31.518 9.462 1.00 26.48 82 SER A O 1
ATOM 655 N N . ASP A 1 83 ? -9.990 33.139 7.963 1.00 31.66 83 ASP A N 1
ATOM 656 C CA . ASP A 1 83 ? -9.178 32.692 6.824 1.00 31.66 83 ASP A CA 1
ATOM 657 C C . ASP A 1 83 ? -7.674 32.846 7.106 1.00 31.66 83 ASP A C 1
ATOM 659 O O . ASP A 1 83 ? -6.941 33.582 6.444 1.00 31.66 83 ASP A O 1
ATOM 663 N N . GLN A 1 84 ? -7.177 32.138 8.116 1.00 27.67 84 GLN A N 1
ATOM 664 C CA . GLN A 1 84 ? -5.753 31.931 8.303 1.00 27.67 84 GLN A CA 1
ATOM 665 C C . GLN A 1 84 ? -5.362 30.715 7.480 1.00 27.67 84 GLN A C 1
ATOM 667 O O . GLN A 1 84 ? -5.544 29.569 7.894 1.00 27.67 84 GLN A O 1
ATOM 672 N N . GLY A 1 85 ? -4.853 30.993 6.277 1.00 27.12 85 GLY A N 1
ATOM 673 C CA . GLY A 1 85 ? -4.259 29.999 5.400 1.00 27.12 85 GLY A CA 1
ATOM 674 C C . GLY A 1 85 ? -3.399 29.044 6.215 1.00 27.12 85 GLY A C 1
ATOM 675 O O . GLY A 1 85 ? -2.425 29.453 6.850 1.00 27.12 85 GLY A O 1
ATOM 676 N N . PHE A 1 86 ? -3.792 27.770 6.229 1.00 26.83 86 PHE A N 1
ATOM 677 C CA . PHE A 1 86 ? -2.990 26.714 6.819 1.00 26.83 86 PHE A CA 1
ATOM 678 C C . PHE A 1 86 ? -1.607 26.805 6.184 1.00 26.83 86 PHE A C 1
ATOM 680 O O . PHE A 1 86 ? -1.446 26.511 4.998 1.00 26.83 86 PHE A O 1
ATOM 687 N N . ALA A 1 87 ? -0.622 27.249 6.966 1.00 26.73 87 ALA A N 1
ATOM 688 C CA . ALA A 1 87 ? 0.771 27.229 6.572 1.00 26.73 87 ALA A CA 1
ATOM 689 C C . ALA A 1 87 ? 1.104 25.784 6.196 1.00 26.73 87 ALA A C 1
ATOM 691 O O . ALA A 1 87 ? 1.244 24.910 7.051 1.00 26.73 87 ALA A O 1
ATOM 692 N N . ASN A 1 88 ? 1.135 25.522 4.893 1.00 35.09 88 ASN A N 1
ATOM 693 C CA . ASN A 1 88 ? 1.437 24.220 4.339 1.00 35.09 88 ASN A CA 1
ATOM 694 C C . ASN A 1 88 ? 2.898 23.936 4.714 1.00 35.09 88 ASN A C 1
ATOM 696 O O . ASN A 1 88 ? 3.771 24.697 4.285 1.00 35.09 88 ASN A O 1
ATOM 700 N N . PRO A 1 89 ? 3.216 22.912 5.527 1.00 37.38 89 PRO A N 1
ATOM 701 C CA . PRO A 1 89 ? 4.593 22.616 5.881 1.00 37.38 89 PRO A CA 1
ATOM 702 C C . PRO A 1 89 ? 5.256 21.935 4.680 1.00 37.38 89 PRO A C 1
ATOM 704 O O . PRO A 1 89 ? 5.520 20.735 4.681 1.00 37.38 89 PRO A O 1
ATOM 707 N N . ARG A 1 90 ? 5.514 22.704 3.620 1.00 40.62 90 ARG A N 1
ATOM 708 C CA . ARG A 1 90 ? 6.362 22.307 2.499 1.00 40.62 90 ARG A CA 1
ATOM 709 C C . ARG A 1 90 ? 7.818 22.506 2.918 1.00 40.62 90 ARG A C 1
ATOM 711 O O . ARG A 1 90 ? 8.540 23.338 2.392 1.00 40.62 90 ARG A O 1
ATOM 718 N N . ALA A 1 91 ? 8.250 21.711 3.891 1.00 42.03 91 ALA A N 1
ATOM 719 C CA . ALA A 1 91 ? 9.649 21.323 3.986 1.00 42.03 91 ALA A CA 1
ATOM 720 C C . ALA A 1 91 ? 9.828 20.083 3.098 1.00 42.03 91 ALA A C 1
ATOM 722 O O . ALA A 1 91 ? 10.056 18.979 3.585 1.00 42.03 91 ALA A O 1
ATOM 723 N N . SER A 1 92 ? 9.618 20.242 1.788 1.00 46.91 92 SER A N 1
ATOM 724 C CA . SER A 1 92 ? 10.010 19.225 0.816 1.00 46.91 92 SER A CA 1
ATOM 725 C C . SER A 1 92 ? 11.505 19.401 0.584 1.00 46.91 92 SER A C 1
ATOM 727 O O . SER A 1 92 ? 11.928 20.208 -0.243 1.00 46.91 92 SER A O 1
ATOM 729 N N . SER A 1 93 ? 12.324 18.696 1.361 1.00 53.19 93 SER A N 1
ATOM 730 C CA . SER A 1 93 ? 13.661 18.367 0.876 1.00 53.19 93 SER A CA 1
ATOM 731 C C . SER A 1 93 ? 13.451 17.585 -0.417 1.00 53.19 93 SER A C 1
ATOM 733 O O . SER A 1 93 ? 12.770 16.565 -0.384 1.00 53.19 93 SER A O 1
ATOM 735 N N . ASP A 1 94 ? 13.942 18.101 -1.544 1.00 55.12 94 ASP A N 1
ATOM 736 C CA . ASP A 1 94 ? 13.802 17.453 -2.850 1.00 55.12 94 ASP A CA 1
ATOM 737 C C . ASP A 1 94 ? 14.476 16.070 -2.798 1.00 55.12 94 ASP A C 1
ATOM 739 O O . ASP A 1 94 ? 15.706 15.942 -2.853 1.00 55.12 94 ASP A O 1
ATOM 743 N N . CYS A 1 95 ? 13.665 15.031 -2.589 1.00 54.62 95 CYS A N 1
ATOM 744 C CA . CYS A 1 95 ? 14.108 13.652 -2.452 1.00 54.62 95 CYS A CA 1
ATOM 745 C C . CYS A 1 95 ? 14.237 13.049 -3.847 1.00 54.62 95 CYS A C 1
ATOM 747 O O . CYS A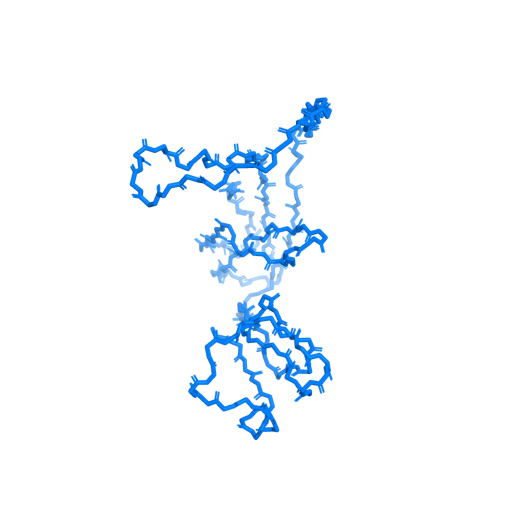 1 95 ? 13.338 12.381 -4.355 1.00 54.62 95 CYS A O 1
ATOM 749 N N . ARG A 1 96 ? 15.390 13.287 -4.471 1.00 63.91 96 ARG A N 1
ATOM 750 C CA . ARG A 1 96 ? 15.686 12.755 -5.800 1.00 63.91 96 ARG A CA 1
ATOM 751 C C . ARG A 1 96 ? 16.075 11.287 -5.720 1.00 63.91 96 ARG A C 1
ATOM 753 O O . ARG A 1 96 ? 16.974 10.894 -4.977 1.00 63.91 96 ARG A O 1
ATOM 760 N N . SER A 1 97 ? 15.438 10.464 -6.537 1.00 64.12 97 SER A N 1
ATOM 761 C CA . SER A 1 97 ? 15.723 9.034 -6.620 1.00 64.12 97 SER A CA 1
ATOM 762 C C . SER A 1 97 ? 15.862 8.580 -8.074 1.00 64.12 97 SER A C 1
ATOM 764 O O . SER A 1 97 ? 15.426 9.250 -9.012 1.00 64.12 97 SER A O 1
ATOM 766 N N . THR A 1 98 ? 16.610 7.496 -8.266 1.00 61.34 98 THR A N 1
ATOM 767 C CA . THR A 1 98 ? 16.891 6.884 -9.569 1.00 61.34 98 THR A CA 1
ATOM 768 C C . THR A 1 98 ? 16.652 5.385 -9.490 1.00 61.34 98 THR A C 1
ATOM 770 O O . THR A 1 98 ? 16.855 4.767 -8.441 1.00 61.34 98 THR A O 1
ATOM 773 N N . TRP A 1 99 ? 16.254 4.789 -10.607 1.00 67.19 99 TRP A N 1
ATOM 774 C CA . TRP A 1 99 ? 15.936 3.367 -10.703 1.00 67.19 99 TRP A CA 1
ATOM 775 C C . TRP A 1 99 ? 16.668 2.731 -11.877 1.00 67.19 99 TRP A C 1
ATOM 777 O O . TRP A 1 99 ? 17.006 3.380 -12.873 1.00 67.19 99 TRP A O 1
ATOM 787 N N . ARG A 1 100 ? 16.927 1.429 -11.759 1.00 68.94 100 ARG A N 1
ATOM 788 C CA . ARG A 1 100 ? 17.440 0.600 -12.855 1.00 68.94 100 ARG A CA 1
ATOM 789 C C . ARG A 1 100 ? 16.720 -0.733 -12.868 1.00 68.94 100 ARG A C 1
ATOM 791 O O . ARG A 1 100 ? 16.620 -1.376 -11.824 1.00 68.94 100 ARG A O 1
ATOM 798 N N . THR A 1 101 ? 16.271 -1.167 -14.038 1.00 61.78 101 THR A N 1
ATOM 799 C CA . THR A 1 101 ? 15.785 -2.542 -14.205 1.00 61.78 101 THR A CA 1
ATOM 800 C C . THR A 1 101 ? 16.955 -3.511 -14.124 1.00 61.78 101 THR A C 1
ATOM 802 O O . THR A 1 101 ? 18.036 -3.232 -14.649 1.00 61.78 101 THR A O 1
ATOM 805 N N . TRP A 1 102 ? 16.737 -4.667 -13.515 1.00 61.22 102 TRP A N 1
ATOM 806 C CA . TRP A 1 102 ? 17.702 -5.756 -13.464 1.00 61.22 102 TRP A CA 1
ATOM 807 C C . TRP A 1 102 ? 17.035 -7.037 -13.969 1.00 61.22 102 TRP A C 1
ATOM 809 O O . TRP A 1 102 ? 16.123 -7.545 -13.326 1.00 61.22 102 TRP A O 1
ATOM 819 N N . GLY A 1 103 ? 17.489 -7.570 -15.107 1.00 62.28 103 GLY A N 1
ATOM 820 C CA . GLY A 1 103 ? 16.974 -8.840 -15.645 1.00 62.28 103 GLY A CA 1
ATOM 821 C C . GLY A 1 103 ? 16.351 -8.787 -17.041 1.00 62.28 103 GLY A C 1
ATOM 822 O O . GLY A 1 103 ? 15.411 -9.524 -17.298 1.00 62.28 103 GLY A O 1
ATOM 823 N N . GLY A 1 104 ? 16.851 -7.937 -17.944 1.00 73.12 104 GLY A N 1
ATOM 824 C CA . GLY A 1 104 ? 16.539 -8.013 -19.383 1.00 73.12 104 GLY A CA 1
ATOM 825 C C . GLY A 1 104 ? 15.116 -7.625 -19.806 1.00 73.12 104 GLY A C 1
ATOM 826 O O . GLY A 1 104 ? 14.857 -7.533 -20.999 1.00 73.12 104 GLY A O 1
ATOM 827 N N . ILE A 1 105 ? 14.210 -7.352 -18.865 1.00 85.06 105 ILE A N 1
ATOM 828 C CA . ILE A 1 105 ? 12.827 -6.947 -19.137 1.00 85.06 105 ILE A CA 1
ATOM 829 C C . ILE A 1 105 ? 12.636 -5.498 -18.677 1.00 85.06 105 ILE A C 1
ATOM 831 O O . ILE A 1 105 ? 12.991 -5.140 -17.552 1.00 85.06 105 ILE A O 1
ATOM 835 N N . GLY A 1 106 ? 12.102 -4.663 -19.569 1.00 86.88 106 GLY A N 1
ATOM 836 C CA . GLY A 1 106 ? 11.668 -3.303 -19.257 1.00 86.88 106 GLY A CA 1
ATOM 837 C C . GLY A 1 106 ? 10.275 -3.306 -18.638 1.00 86.88 106 GLY A C 1
ATOM 838 O O . GLY A 1 106 ? 9.488 -4.225 -18.856 1.00 86.88 106 GLY A O 1
ATOM 839 N N . GLY A 1 107 ? 9.946 -2.279 -17.868 1.00 88.31 107 GLY A N 1
ATOM 840 C CA . GLY A 1 107 ? 8.651 -2.218 -17.210 1.00 88.31 107 GLY A CA 1
ATOM 841 C C . GLY A 1 107 ? 8.333 -0.853 -16.636 1.00 88.31 107 GLY A C 1
ATOM 842 O O . GLY A 1 107 ? 9.184 0.031 -16.542 1.00 88.31 107 GLY A O 1
ATOM 843 N N . SER A 1 108 ? 7.076 -0.699 -16.239 1.00 88.75 108 SER A N 1
ATOM 844 C CA . SER A 1 108 ? 6.631 0.450 -15.464 1.00 88.75 108 SER A CA 1
ATOM 845 C C . SER A 1 108 ? 6.550 0.097 -13.985 1.00 88.75 108 SER A C 1
ATOM 847 O O . SER A 1 108 ? 6.102 -0.991 -13.619 1.00 88.75 108 SER A O 1
ATOM 849 N N . GLU A 1 109 ? 6.944 1.044 -13.147 1.00 86.69 109 GLU A N 1
ATOM 850 C CA . GLU A 1 109 ? 6.912 0.945 -11.694 1.00 86.69 109 GLU A CA 1
ATOM 851 C C . GLU A 1 109 ? 6.234 2.188 -11.112 1.00 86.69 109 GLU A C 1
ATOM 853 O O . GLU A 1 109 ? 6.348 3.283 -11.664 1.00 86.69 109 GLU A O 1
ATOM 858 N N . THR A 1 110 ? 5.483 2.017 -10.023 1.00 88.69 110 THR A N 1
ATOM 859 C CA . THR A 1 110 ? 4.853 3.129 -9.296 1.00 88.69 110 THR A CA 1
ATOM 860 C C . THR A 1 110 ? 5.546 3.293 -7.956 1.00 88.69 110 THR A C 1
ATOM 862 O O . THR A 1 110 ? 5.575 2.361 -7.157 1.00 88.69 110 THR A O 1
ATOM 865 N N . VAL A 1 111 ? 6.090 4.479 -7.708 1.00 85.56 111 VAL A N 1
ATOM 866 C CA . VAL A 1 111 ? 6.819 4.822 -6.487 1.00 85.56 111 VAL A CA 1
ATOM 867 C C . VAL A 1 111 ? 5.948 5.732 -5.636 1.00 85.56 111 VAL A C 1
ATOM 869 O O . VAL A 1 111 ? 5.379 6.696 -6.137 1.00 85.56 111 VAL A O 1
ATOM 872 N N . ALA A 1 112 ? 5.854 5.437 -4.343 1.00 87.56 112 ALA A N 1
ATOM 873 C CA . ALA A 1 112 ? 5.104 6.221 -3.370 1.00 87.56 112 ALA A CA 1
ATOM 874 C C . ALA A 1 112 ? 6.051 6.752 -2.286 1.00 87.56 112 ALA A C 1
ATOM 876 O O . ALA A 1 112 ? 6.744 5.975 -1.627 1.00 87.56 112 ALA A O 1
ATOM 877 N N . ALA A 1 113 ? 6.069 8.068 -2.080 1.00 87.94 113 ALA A N 1
ATOM 878 C CA . ALA A 1 113 ? 6.873 8.709 -1.048 1.00 87.94 113 ALA A CA 1
ATOM 879 C C . ALA A 1 113 ? 6.044 8.940 0.218 1.00 87.94 113 ALA A C 1
ATOM 881 O O . ALA A 1 113 ? 4.919 9.442 0.167 1.00 87.94 113 ALA A O 1
ATOM 882 N N . PHE A 1 114 ? 6.620 8.614 1.374 1.00 86.69 114 PHE A N 1
ATOM 883 C CA . PHE A 1 114 ? 5.978 8.786 2.673 1.00 86.69 114 PHE A CA 1
ATOM 884 C C . PHE A 1 114 ? 6.818 9.691 3.574 1.00 86.69 114 PHE A C 1
ATOM 886 O O . PHE A 1 114 ? 8.021 9.497 3.714 1.00 86.69 114 PHE A O 1
ATOM 893 N N . SER A 1 115 ? 6.165 10.634 4.246 1.00 86.94 11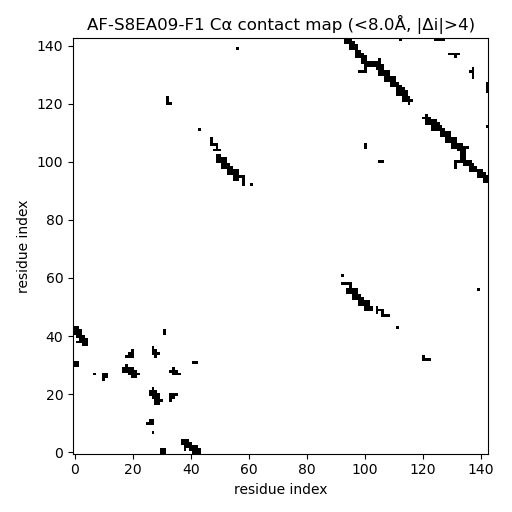5 SER A N 1
ATOM 894 C CA . SER A 1 115 ? 6.731 11.382 5.369 1.00 86.94 115 SER A CA 1
ATOM 895 C C . SER A 1 115 ? 6.354 10.694 6.677 1.00 86.94 115 SER A C 1
ATOM 897 O O . SER A 1 115 ? 5.211 10.266 6.845 1.00 86.94 115 SER A O 1
ATOM 899 N N . SER A 1 116 ? 7.293 10.580 7.613 1.00 83.62 116 SER A N 1
ATOM 900 C CA . SER A 1 116 ? 7.046 9.994 8.931 1.00 83.62 116 SER A CA 1
ATOM 901 C C . SER A 1 116 ? 7.407 10.957 10.049 1.00 83.62 116 SER A C 1
ATOM 903 O O . SER A 1 116 ? 8.493 11.531 10.047 1.00 83.62 116 SER A O 1
ATOM 905 N N . SER A 1 117 ? 6.524 11.076 11.037 1.00 82.62 117 SER A N 1
ATOM 906 C CA . SER A 1 117 ? 6.788 11.791 12.288 1.00 82.62 117 SER A CA 1
ATOM 907 C C . SER A 1 117 ? 6.466 10.878 13.475 1.00 82.62 117 SER A C 1
ATOM 909 O O . SER A 1 117 ? 5.462 10.157 13.397 1.00 82.62 117 SER A O 1
ATOM 911 N N . PRO A 1 118 ? 7.239 10.933 14.581 1.00 77.50 118 PRO A N 1
ATOM 912 C CA . PRO A 1 118 ? 6.982 10.126 15.776 1.00 77.50 118 PRO A CA 1
ATOM 913 C C . PRO A 1 118 ? 5.539 10.228 16.292 1.00 77.50 118 PRO A C 1
ATOM 915 O O . PRO A 1 118 ? 4.987 9.247 16.777 1.00 77.50 118 PRO A O 1
ATOM 918 N N . ALA A 1 119 ? 4.896 11.390 16.129 1.00 72.38 119 ALA A N 1
ATOM 919 C CA . ALA A 1 119 ? 3.548 11.641 16.638 1.00 72.38 119 ALA A CA 1
ATOM 920 C C . ALA A 1 119 ? 2.410 11.199 15.697 1.00 72.38 119 ALA A C 1
ATOM 922 O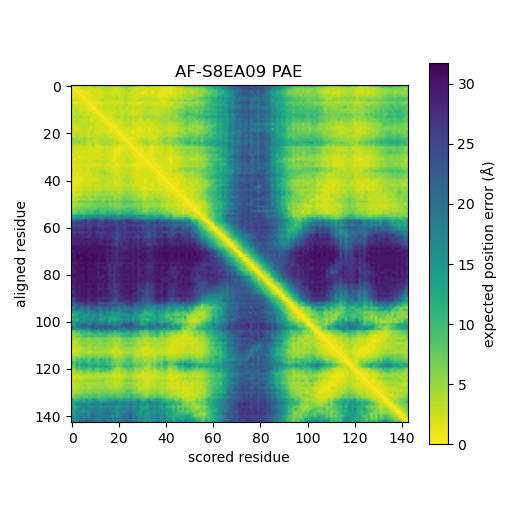 O . ALA A 1 119 ? 1.279 11.010 16.145 1.00 72.38 119 ALA A O 1
ATOM 923 N N . SER A 1 120 ? 2.652 11.087 14.384 1.00 71.19 120 SER A N 1
ATOM 924 C CA . SER A 1 120 ? 1.564 10.952 13.394 1.00 71.19 120 SER A CA 1
ATOM 925 C C . SER A 1 120 ? 1.714 9.803 12.394 1.00 71.19 120 SER A C 1
ATOM 927 O O . SER A 1 120 ? 0.872 9.664 11.496 1.00 71.19 120 SER A O 1
ATOM 929 N N . GLY A 1 121 ? 2.741 8.967 12.579 1.00 82.19 121 GLY A N 1
ATOM 930 C CA . GLY A 1 121 ? 3.009 7.798 11.747 1.00 82.19 121 GLY A CA 1
ATOM 931 C C . GLY A 1 121 ? 3.487 8.169 10.343 1.00 82.19 121 GLY A C 1
ATOM 932 O O . GLY A 1 121 ? 3.930 9.292 10.099 1.00 82.19 121 GLY A O 1
ATOM 933 N N . LYS A 1 122 ? 3.409 7.206 9.419 1.00 86.94 122 LYS A N 1
ATOM 934 C CA . LYS A 1 122 ? 3.755 7.387 8.000 1.00 86.94 122 LYS A CA 1
ATOM 935 C C . LYS A 1 122 ? 2.560 7.970 7.235 1.00 86.94 122 LYS A C 1
ATOM 937 O O . LYS A 1 122 ? 1.446 7.468 7.358 1.00 86.94 122 LYS A O 1
ATOM 942 N N . ARG A 1 123 ? 2.783 9.003 6.423 1.00 89.69 123 ARG A N 1
ATOM 943 C CA . ARG A 1 123 ? 1.786 9.671 5.570 1.00 89.69 123 ARG A CA 1
ATOM 944 C C . ARG A 1 123 ? 2.316 9.779 4.145 1.00 89.69 123 ARG A C 1
ATOM 946 O O . ARG A 1 123 ? 3.395 10.324 3.949 1.00 89.69 123 ARG A O 1
ATOM 953 N N . LEU A 1 124 ? 1.543 9.310 3.172 1.00 89.12 124 LEU A N 1
ATOM 954 C CA . LEU A 1 124 ? 1.825 9.487 1.747 1.00 89.12 124 LEU A CA 1
ATOM 955 C C . LEU A 1 124 ? 1.884 10.987 1.412 1.00 89.12 124 LEU A C 1
ATOM 957 O O . LEU A 1 124 ? 0.954 11.720 1.751 1.00 89.12 124 LEU A O 1
ATOM 961 N N . ILE A 1 125 ? 2.972 11.429 0.784 1.00 89.38 125 ILE A N 1
ATOM 962 C CA . ILE A 1 125 ? 3.178 12.825 0.356 1.00 89.38 125 ILE A CA 1
ATOM 963 C C . ILE A 1 125 ? 3.122 12.994 -1.163 1.00 89.38 125 ILE A C 1
ATOM 965 O O . ILE A 1 125 ? 2.817 14.084 -1.631 1.00 89.38 125 ILE A O 1
ATOM 969 N N . GLY A 1 126 ? 3.340 11.920 -1.919 1.00 86.44 126 GLY A N 1
ATOM 970 C CA . GLY A 1 126 ? 3.238 11.920 -3.371 1.00 86.44 126 GLY A CA 1
ATOM 971 C C . GLY A 1 126 ? 3.512 10.537 -3.941 1.00 86.44 126 GLY A C 1
ATOM 972 O O . GLY A 1 126 ? 3.968 9.635 -3.230 1.00 86.44 126 GLY A O 1
ATOM 973 N N . PHE A 1 127 ? 3.201 10.361 -5.217 1.00 89.38 127 PHE A N 1
ATOM 974 C CA . PHE A 1 127 ? 3.514 9.150 -5.956 1.00 89.38 127 PHE A CA 1
ATOM 975 C C . PHE A 1 127 ? 3.761 9.481 -7.424 1.00 89.38 127 PHE A C 1
ATOM 977 O O . PHE A 1 127 ? 3.190 10.434 -7.951 1.00 89.38 127 PHE A O 1
ATOM 984 N N . GLU A 1 128 ? 4.577 8.667 -8.080 1.00 85.25 128 GLU A N 1
ATOM 985 C CA . GLU A 1 128 ? 4.883 8.813 -9.498 1.00 85.25 128 GLU A CA 1
ATOM 986 C C . GLU A 1 128 ? 4.988 7.447 -10.172 1.00 85.25 128 GLU A C 1
ATOM 988 O O . GLU A 1 128 ? 5.479 6.481 -9.585 1.00 85.25 128 GLU A O 1
ATOM 993 N N . LYS A 1 129 ? 4.519 7.363 -11.419 1.00 87.94 129 LYS A N 1
ATOM 994 C CA . LYS A 1 129 ? 4.668 6.180 -12.266 1.00 87.94 129 LYS A CA 1
ATOM 995 C C . LYS A 1 129 ? 5.759 6.435 -13.292 1.00 87.94 129 LYS A C 1
ATOM 997 O O . LYS A 1 129 ? 5.648 7.361 -14.088 1.00 87.94 129 LYS A O 1
ATOM 1002 N N . VAL A 1 130 ? 6.762 5.566 -13.327 1.00 86.88 130 VAL A N 1
ATOM 1003 C CA . VAL A 1 130 ? 7.908 5.701 -14.228 1.00 86.88 130 VAL A CA 1
ATOM 1004 C C . VAL A 1 130 ? 8.052 4.458 -15.081 1.00 86.88 130 VAL A C 1
ATOM 1006 O O . VAL A 1 130 ? 7.860 3.339 -14.612 1.00 86.88 130 VAL A O 1
ATOM 1009 N N . HIS A 1 131 ? 8.392 4.652 -16.350 1.00 87.44 131 HIS A N 1
ATOM 1010 C CA . HIS A 1 131 ? 8.762 3.574 -17.252 1.00 87.44 131 HIS A CA 1
ATOM 1011 C C . HIS A 1 131 ? 10.285 3.487 -17.378 1.00 87.44 131 HIS A C 1
ATOM 1013 O O . HIS A 1 131 ? 10.961 4.507 -17.522 1.00 87.44 131 HIS A O 1
ATOM 1019 N N . VAL A 1 132 ? 10.826 2.271 -17.339 1.00 87.12 132 VAL A N 1
ATOM 1020 C CA . VAL A 1 132 ? 12.254 2.001 -17.515 1.00 87.12 132 VAL A CA 1
ATOM 1021 C C . VAL A 1 132 ? 12.415 0.906 -18.560 1.00 87.12 132 VAL A C 1
ATOM 1023 O O . VAL A 1 132 ? 11.899 -0.200 -18.398 1.00 87.12 132 VAL A O 1
ATOM 1026 N N . ALA A 1 133 ? 13.143 1.217 -19.632 1.00 86.69 133 ALA A N 1
ATOM 1027 C CA . ALA A 1 133 ? 13.478 0.249 -20.669 1.00 86.69 133 ALA A CA 1
ATOM 1028 C C . ALA A 1 133 ? 14.369 -0.881 -20.120 1.00 86.69 133 ALA A C 1
ATOM 1030 O O . ALA A 1 133 ? 15.058 -0.708 -19.115 1.00 86.69 133 ALA A O 1
ATOM 1031 N N . ALA A 1 134 ? 14.390 -2.027 -20.803 1.00 86.81 134 ALA A N 1
ATOM 1032 C CA . ALA A 1 134 ? 15.210 -3.177 -20.426 1.00 86.81 134 ALA A CA 1
ATOM 1033 C C . ALA A 1 134 ? 16.700 -2.806 -20.312 1.00 86.81 134 ALA A C 1
ATOM 1035 O O . ALA A 1 134 ? 17.286 -2.261 -21.244 1.00 86.81 134 ALA A O 1
ATOM 1036 N N . GLY A 1 135 ? 17.314 -3.076 -19.156 1.00 78.62 135 GLY A N 1
ATOM 1037 C CA . GLY A 1 135 ? 18.714 -2.710 -18.882 1.00 78.62 135 GLY A CA 1
ATOM 1038 C C . GLY A 1 135 ? 18.958 -1.199 -18.750 1.00 78.62 135 GLY A C 1
ATOM 1039 O O . GLY A 1 135 ? 20.089 -0.768 -18.522 1.00 78.62 135 GLY A O 1
ATOM 1040 N N . GLY A 1 136 ? 17.901 -0.394 -18.860 1.00 75.12 136 GLY A N 1
ATOM 1041 C CA . GLY A 1 136 ? 17.943 1.054 -18.810 1.00 75.12 136 GLY A CA 1
ATOM 1042 C C . GLY A 1 136 ? 18.049 1.602 -17.390 1.00 75.12 136 GLY A C 1
ATOM 1043 O O . GLY A 1 136 ? 17.749 0.942 -16.388 1.00 75.12 136 GLY A O 1
ATOM 1044 N N . LYS A 1 137 ? 18.471 2.864 -17.316 1.00 75.38 137 LYS A N 1
ATOM 1045 C CA . LYS A 1 137 ? 18.378 3.696 -16.115 1.00 75.38 137 LYS A CA 1
ATOM 1046 C C . LYS A 1 137 ? 17.234 4.670 -16.319 1.00 75.38 137 LYS A C 1
ATOM 1048 O O . LYS A 1 137 ? 17.089 5.220 -17.407 1.00 75.38 137 LYS A O 1
ATOM 1053 N N . SER A 1 138 ? 16.447 4.890 -15.283 1.00 69.06 138 SER A N 1
ATOM 1054 C CA . SER A 1 138 ? 15.398 5.893 -15.335 1.00 69.06 138 SER A CA 1
ATOM 1055 C C . SER A 1 138 ? 15.963 7.314 -15.335 1.00 69.06 138 SER A C 1
ATOM 1057 O O . SER A 1 138 ? 17.072 7.537 -14.827 1.00 69.06 138 SER A O 1
ATOM 1059 N N . PRO A 1 139 ? 15.181 8.300 -15.806 1.00 67.25 139 PRO A N 1
ATOM 1060 C CA . PRO A 1 139 ? 15.418 9.688 -15.435 1.00 67.25 139 PRO A CA 1
ATOM 1061 C C . PRO A 1 139 ? 15.332 9.868 -13.908 1.00 67.25 139 PRO A C 1
ATOM 1063 O O . PRO A 1 139 ? 14.775 9.028 -13.191 1.00 67.25 139 PRO A O 1
ATOM 1066 N N . ARG A 1 140 ? 15.927 10.960 -13.410 1.00 64.81 140 ARG A N 1
ATOM 1067 C CA . ARG A 1 140 ? 15.784 11.374 -12.008 1.00 64.81 140 ARG A CA 1
ATOM 1068 C C . ARG A 1 140 ? 14.339 11.773 -11.760 1.00 64.81 140 ARG A C 1
ATOM 1070 O O . ARG A 1 140 ? 13.782 12.533 -12.545 1.00 64.81 140 ARG A O 1
ATOM 1077 N N . VAL A 1 141 ? 13.798 11.319 -10.643 1.00 62.72 141 VAL A N 1
ATOM 1078 C CA . VAL A 1 141 ? 12.440 11.645 -10.220 1.00 62.72 141 VAL A CA 1
ATOM 1079 C C . VAL A 1 141 ? 12.482 12.247 -8.827 1.00 62.72 141 VAL A C 1
ATOM 1081 O O . VAL A 1 141 ? 13.184 11.735 -7.948 1.00 62.72 141 VAL A O 1
ATOM 1084 N N . GLY A 1 142 ? 11.786 13.370 -8.669 1.00 62.91 142 GLY A N 1
ATOM 1085 C CA . GLY A 1 142 ? 11.621 14.090 -7.410 1.00 62.91 142 GLY A CA 1
ATOM 1086 C C . GLY A 1 142 ? 10.152 14.074 -7.003 1.00 62.91 142 GLY A C 1
ATOM 1087 O O . GLY A 1 142 ? 9.284 14.319 -7.839 1.00 62.91 142 GLY A O 1
ATOM 1088 N N . ILE A 1 143 ? 9.894 13.766 -5.731 1.00 57.88 143 ILE A N 1
ATOM 1089 C CA . ILE A 1 143 ? 8.563 13.764 -5.103 1.00 57.88 143 ILE A CA 1
ATOM 1090 C C . ILE A 1 143 ? 8.581 14.722 -3.913 1.00 57.88 143 ILE A C 1
ATOM 1092 O O . ILE A 1 143 ? 9.585 14.692 -3.161 1.00 57.88 143 ILE A O 1
#

Mean predicted aligned error: 12.64 Å

InterPro domains:
  IPR036881 Glycoside hydrolase family 3 C-terminal domain superfamily [SSF52279] (30-52)
  IPR044993 Beta-D-xylosidase [PTHR42721] (1-137)

Sequence (143 aa):
MTWYPQDYADKVAMTDMTMRADPSRGFPGRTYRFYKGPVVFPFGFGLSYAKFKHALAAASPPEKKTRPPSESPARNFQPFGSDQGFANPRASSDCRSTWRTWGGIGGSETVAAFSSSPASGKRLIGFEKVHVAAGGKSPRVGI

Radius of gyration: 20.76 Å; Cα contacts (8 Å, |Δi|>4): 211; chains: 1; bounding box: 43×44×48 Å

Foldseek 3Di:
DFADDPVLPVLDDPPDPFAAADVVSPNQGDALFHGPDDTPGHPPDDDWPWDKDKDWDDFDPQPPPPDPPPDDDDDDDDDDDDPPPDPDPPPQRFGKMKMFTDDQAWDKDKDWDWDADPVGGTDTPDMDIFTAHGRGMTDIDTD

Secondary structure (DSSP, 8-state):
--B--THHHHHS-TT----S-BGGGTB--SHHHH--S--SB-TT----SS-EEEEE--PPP------------------S---------------EEEEEE-SS--EEEEEEEEEEETTTEEEEEEEEEEEE-TT-BPPPEE-

Organism: NCBI:txid192259